Protein AF-A0A9D3YSE5-F1 (afdb_monomer)

Solvent-accessible surface area (backbone atoms only — not comparable to full-atom values): 7821 Å² total; per-residue (Å²): 121,48,80,44,73,35,81,93,44,40,25,31,36,40,38,38,54,66,71,59,33,55,53,54,50,50,54,53,51,53,57,54,65,42,65,66,59,25,62,76,66,32,34,44,60,44,81,44,77,52,66,46,98,86,71,47,76,34,74,38,28,40,34,35,23,49,35,46,100,85,67,47,67,48,94,61,60,58,34,34,40,34,33,30,71,97,68,27,29,37,41,32,41,28,88,40,31,54,52,39,57,74,53,41,48,55,47,50,52,49,51,74,76,38,87,90,70,98,62,62,59,63,54,48,46,45,55,46,50,52,50,39,53,53,52,59,55,62,66,68,77,113

Organism: Dreissena polymorpha (NCBI:txid45954)

Foldseek 3Di:
DDWDADPVNQKIKDADDLVVLVLLVVVVVVVQPDPVLCVVLQKHWDKDFDADPVRHTAPIKIFIFGADPVSHTDPHGQKIWGHHSVRSMIMIGHPQSVLCVPQQVVVSVVCSVDPDDDDRNSVSVSVSVVVSVVSVVVVVVD

Mean predicted aligned error: 8.16 Å

Radius of gyration: 14.56 Å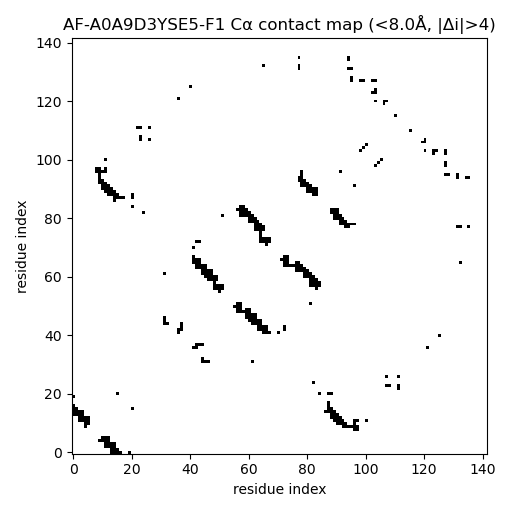; Cα contacts (8 Å, |Δi|>4): 221; chains: 1; bounding box: 30×45×36 Å

Secondary structure (DSSP, 8-state):
-EEEEEGGGTEEEEE--HHHHHHHHHHHHHHHH-HHHHHHTTEEEEEE----TTS---SEEEEEEEBPTTSPBPSS-SEEEEEEGGGTEEEEEETTHHHIIIIIHHHHHHHHHS---TTHHHHHHHHHHHHHHHHHHHTT--

Nearest PDB structures (foldseek):
  8ow1-assembly1_N  TM=3.513E-01  e=8.550E-02  Saccharomyces cerevisiae
  7xho-assembly1_N  TM=4.793E-01  e=5.851E-01  Homo sapiens
  7xhn-assembly1_N  TM=4.433E-01  e=6.214E-01  Homo sapiens
  2ky6-assembly1_A  TM=2.559E-01  e=3.771E+00  Homo sapiens
  2p9p-assembly1_D  TM=1.727E-01  e=6.099E+00  Bos taurus

Sequence (142 aa):
MNIIPKDGGRQLKIKCSAGCFELLKSELEKLALDQELSKTFRIAYIVEKSVDVAGNLPQITIKVHSLRKNGTRTARPKFTINIYNTQCSLLINGACTQDFQDEILPEIIKNMEQNPNFSSLDRTYAAVIDRCLEKSITEQVV

Structure (mmCIF, N/CA/C/O backbone):
data_AF-A0A9D3YSE5-F1
#
_entry.id   AF-A0A9D3YSE5-F1
#
loop_
_atom_site.group_PDB
_atom_site.id
_atom_site.type_symbol
_atom_site.label_atom_id
_atom_site.label_alt_id
_atom_site.label_comp_id
_atom_site.label_asym_id
_atom_site.label_entity_id
_atom_site.label_seq_id
_atom_site.pdbx_PDB_ins_code
_atom_site.Cartn_x
_atom_site.Cartn_y
_atom_site.Cartn_z
_atom_site.occupancy
_atom_site.B_iso_or_equiv
_atom_site.auth_seq_id
_atom_site.auth_comp_id
_atom_site.auth_asym_id
_atom_site.auth_atom_id
_atom_site.pdbx_PDB_model_num
ATOM 1 N N . MET A 1 1 ? 0.891 10.269 -13.567 1.00 80.75 1 MET A N 1
ATOM 2 C CA . MET A 1 1 ? 1.095 8.982 -12.862 1.00 80.75 1 MET A CA 1
ATOM 3 C C . MET A 1 1 ? 0.801 7.854 -13.841 1.00 80.75 1 MET A C 1
ATOM 5 O O . MET A 1 1 ? -0.054 8.051 -14.690 1.00 80.75 1 MET A O 1
ATOM 9 N N . ASN A 1 2 ? 1.512 6.729 -13.780 1.00 84.88 2 ASN A N 1
ATOM 10 C CA . ASN A 1 2 ? 1.263 5.554 -14.617 1.00 84.88 2 ASN A CA 1
ATOM 11 C C . ASN A 1 2 ? 1.042 4.327 -13.723 1.00 84.88 2 ASN A C 1
ATOM 13 O O . ASN A 1 2 ? 1.885 4.032 -12.871 1.00 84.88 2 ASN A O 1
ATOM 17 N N . ILE A 1 3 ? -0.080 3.640 -13.914 1.00 84.06 3 ILE A N 1
ATOM 18 C CA . ILE A 1 3 ? -0.508 2.488 -13.121 1.00 84.06 3 ILE A CA 1
ATOM 19 C C . ILE A 1 3 ? -0.392 1.249 -14.006 1.00 84.06 3 ILE A C 1
ATOM 21 O O . ILE A 1 3 ? -0.991 1.178 -15.074 1.00 84.06 3 ILE A O 1
ATOM 25 N N . ILE A 1 4 ? 0.414 0.286 -13.572 1.00 84.62 4 ILE A N 1
ATOM 26 C CA . ILE A 1 4 ? 0.759 -0.909 -14.338 1.00 84.62 4 ILE A CA 1
ATOM 27 C C . ILE A 1 4 ? 0.325 -2.130 -13.517 1.00 84.62 4 ILE A C 1
ATOM 29 O O . ILE A 1 4 ? 1.051 -2.517 -12.591 1.00 84.62 4 ILE A O 1
ATOM 33 N N . PRO A 1 5 ? -0.834 -2.739 -13.814 1.00 82.69 5 PRO A N 1
ATOM 34 C CA . PRO A 1 5 ? -1.212 -4.007 -13.207 1.00 82.69 5 PRO A CA 1
ATOM 35 C C . PRO A 1 5 ? -0.270 -5.125 -13.677 1.00 82.69 5 PRO A C 1
ATOM 37 O O . PRO A 1 5 ? 0.209 -5.137 -14.813 1.00 82.69 5 PRO A O 1
ATOM 40 N N . LYS A 1 6 ? 0.020 -6.064 -12.780 1.00 78.50 6 LYS A N 1
ATOM 41 C CA . LYS A 1 6 ? 0.878 -7.236 -12.988 1.00 78.50 6 LYS A CA 1
ATOM 42 C C . LYS A 1 6 ? 0.254 -8.465 -12.332 1.00 78.50 6 LYS A C 1
ATOM 44 O O . LYS A 1 6 ? -0.674 -8.342 -11.533 1.00 78.50 6 LYS A O 1
ATOM 49 N N . ASP A 1 7 ? 0.749 -9.647 -12.691 1.00 77.75 7 ASP A N 1
ATOM 50 C CA . ASP A 1 7 ? 0.340 -10.933 -12.106 1.00 77.75 7 ASP A CA 1
ATOM 51 C C . ASP A 1 7 ? -1.187 -11.138 -12.095 1.00 77.75 7 ASP A C 1
ATOM 53 O O . ASP A 1 7 ? -1.780 -11.518 -11.086 1.00 77.75 7 ASP A O 1
ATOM 57 N N . GLY A 1 8 ? -1.847 -10.812 -13.214 1.00 68.56 8 GLY A N 1
ATOM 58 C CA . GLY A 1 8 ? -3.304 -10.936 -13.351 1.00 68.56 8 GLY A CA 1
ATOM 59 C C . GLY A 1 8 ? -4.103 -9.989 -12.449 1.00 68.56 8 GLY A C 1
ATOM 60 O O . GLY A 1 8 ? -5.227 -10.309 -12.082 1.00 68.56 8 GLY A O 1
ATOM 61 N N . GLY A 1 9 ? -3.516 -8.854 -12.055 1.00 69.19 9 GLY A N 1
ATOM 62 C CA . GLY A 1 9 ? -4.150 -7.860 -11.188 1.00 69.19 9 GLY A CA 1
ATOM 63 C C . GLY A 1 9 ? -3.854 -8.047 -9.702 1.00 69.19 9 GLY A C 1
ATOM 64 O O . GLY A 1 9 ? -4.344 -7.253 -8.912 1.00 69.19 9 GLY A O 1
ATOM 65 N N . ARG A 1 10 ? -3.034 -9.039 -9.313 1.00 74.81 10 ARG A N 1
ATOM 66 C CA . ARG A 1 10 ? -2.596 -9.302 -7.919 1.00 74.81 10 ARG A CA 1
ATOM 67 C C . ARG A 1 10 ? -1.413 -8.448 -7.462 1.00 74.81 10 ARG A C 1
ATOM 69 O O . ARG A 1 10 ? -1.049 -8.439 -6.283 1.00 74.81 10 ARG A O 1
ATOM 76 N N . GLN A 1 11 ? -0.795 -7.756 -8.411 1.00 84.12 11 GLN A N 1
ATOM 77 C CA . GLN A 1 11 ? 0.276 -6.809 -8.175 1.00 84.12 11 GLN A CA 1
ATOM 78 C C . GLN A 1 11 ? -0.032 -5.512 -8.918 1.00 84.12 11 GLN A C 1
ATOM 80 O O . GLN A 1 11 ? -0.449 -5.525 -10.075 1.00 84.12 11 GLN A O 1
ATOM 85 N N . LEU A 1 12 ? 0.225 -4.385 -8.263 1.00 86.25 12 LEU A N 1
ATOM 86 C CA . LEU A 1 12 ? 0.088 -3.061 -8.851 1.00 86.25 12 LEU A CA 1
ATOM 87 C C . LEU A 1 12 ? 1.423 -2.331 -8.781 1.00 86.25 12 LEU A C 1
ATOM 89 O O . LEU A 1 12 ? 1.962 -2.130 -7.693 1.00 86.25 12 LEU A O 1
ATOM 93 N N . LYS A 1 13 ? 1.961 -1.908 -9.927 1.00 87.50 13 LYS A N 1
ATOM 94 C CA . LYS A 1 13 ? 3.117 -1.008 -9.968 1.00 87.50 13 LYS A CA 1
ATOM 95 C C . LYS A 1 13 ? 2.663 0.400 -10.326 1.00 87.50 13 LYS A C 1
ATOM 97 O O . LYS A 1 13 ? 2.178 0.634 -11.426 1.00 87.50 13 LYS A O 1
ATOM 102 N N . ILE A 1 14 ? 2.895 1.348 -9.429 1.00 86.56 14 ILE A N 1
ATOM 103 C CA . ILE A 1 14 ? 2.638 2.769 -9.662 1.00 86.56 14 ILE A CA 1
ATOM 104 C C . ILE A 1 14 ? 3.977 3.439 -9.952 1.00 86.56 14 ILE A C 1
ATOM 106 O O . ILE A 1 14 ? 4.905 3.345 -9.153 1.00 86.56 14 ILE A O 1
ATOM 110 N N . LYS A 1 15 ? 4.099 4.110 -11.098 1.00 87.94 15 LYS A N 1
ATOM 111 C CA . LYS A 1 15 ? 5.230 4.988 -11.428 1.00 87.94 15 LYS A CA 1
ATOM 112 C C . LYS A 1 15 ? 4.751 6.429 -11.492 1.00 87.94 15 LYS A C 1
ATOM 114 O O . LYS A 1 15 ? 3.732 6.727 -12.116 1.00 87.94 15 LYS A O 1
ATOM 119 N N . CYS A 1 16 ? 5.491 7.345 -10.891 1.00 82.25 16 CYS A N 1
ATOM 120 C CA . CYS A 1 16 ? 5.131 8.758 -10.903 1.00 82.25 16 CYS A CA 1
ATOM 121 C C . CYS A 1 16 ? 6.368 9.659 -10.973 1.00 82.25 16 CYS A C 1
ATOM 123 O O . CYS A 1 16 ? 7.498 9.177 -10.929 1.00 82.25 16 CYS A O 1
ATOM 125 N N . SER A 1 17 ? 6.152 10.961 -11.177 1.00 86.00 17 SER A N 1
ATOM 126 C CA . SER A 1 17 ? 7.227 11.955 -11.106 1.00 86.00 17 SER A CA 1
ATOM 127 C C . SER A 1 17 ? 7.745 12.075 -9.670 1.00 86.00 17 SER A C 1
ATOM 129 O O . SER A 1 17 ? 7.013 11.769 -8.732 1.00 86.00 17 SER A O 1
ATOM 131 N N . ALA A 1 18 ? 8.972 12.566 -9.482 1.00 82.25 18 ALA A N 1
ATOM 132 C CA . ALA A 1 18 ? 9.588 12.686 -8.155 1.00 82.25 18 ALA A CA 1
ATOM 133 C C . ALA A 1 18 ? 8.729 13.486 -7.152 1.00 82.25 18 ALA A C 1
ATOM 135 O O . ALA A 1 18 ? 8.542 13.053 -6.020 1.00 82.25 18 ALA A O 1
ATOM 136 N N . GLY A 1 19 ? 8.133 14.607 -7.579 1.00 77.94 19 GLY A N 1
ATOM 137 C CA . GLY A 1 19 ? 7.243 15.396 -6.715 1.00 77.94 19 GLY A CA 1
ATOM 138 C C . GLY A 1 19 ? 5.965 14.645 -6.323 1.00 77.94 19 GLY A C 1
ATOM 139 O O . GLY A 1 19 ? 5.575 14.639 -5.160 1.00 77.94 19 GLY A O 1
ATOM 140 N N . CYS A 1 20 ? 5.350 13.939 -7.276 1.00 80.12 20 CYS A N 1
ATOM 141 C CA . CYS A 1 20 ? 4.188 13.089 -7.013 1.00 80.12 20 CYS A CA 1
ATOM 142 C C . CYS A 1 20 ? 4.544 11.904 -6.098 1.00 80.12 20 CYS A C 1
ATOM 144 O O . CYS A 1 20 ? 3.722 11.490 -5.286 1.00 80.12 20 CYS A O 1
ATOM 146 N N . PHE A 1 21 ? 5.758 11.365 -6.225 1.00 83.88 21 PHE A N 1
ATOM 147 C CA . PHE A 1 21 ? 6.250 10.255 -5.419 1.00 83.88 21 PHE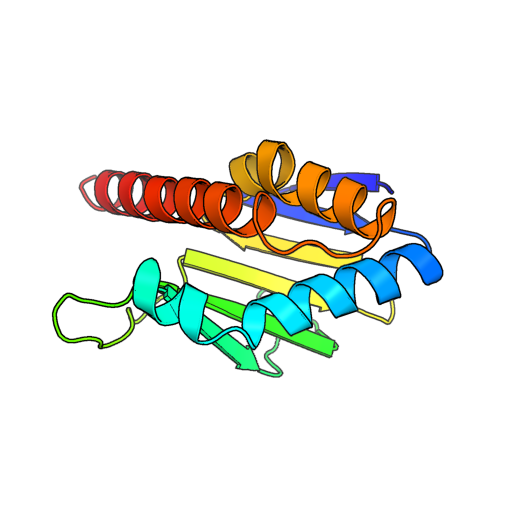 A CA 1
ATOM 148 C C . PHE A 1 21 ? 6.426 10.646 -3.952 1.00 83.88 21 PHE A C 1
ATOM 150 O O . PHE A 1 21 ? 5.934 9.931 -3.085 1.00 83.88 21 PHE A O 1
ATOM 157 N N . GLU A 1 22 ? 7.078 11.776 -3.665 1.00 81.38 22 GLU A N 1
ATOM 158 C CA . GLU A 1 22 ? 7.282 12.220 -2.279 1.00 81.38 22 GLU A CA 1
ATOM 159 C C . GLU A 1 22 ? 5.961 12.561 -1.579 1.00 81.38 22 GLU A C 1
ATOM 161 O O . GLU A 1 22 ? 5.785 12.220 -0.411 1.00 81.38 22 GLU A O 1
ATOM 166 N N . LEU A 1 23 ? 5.001 13.154 -2.296 1.00 78.94 23 LEU A N 1
ATOM 167 C CA . LEU A 1 23 ? 3.655 13.393 -1.767 1.00 78.94 23 LEU A CA 1
ATOM 168 C C . LEU A 1 23 ? 2.927 12.076 -1.451 1.00 78.94 23 LEU A C 1
ATOM 170 O O . LEU A 1 23 ? 2.445 11.892 -0.337 1.00 78.94 23 LEU A O 1
ATOM 174 N N . LEU A 1 24 ? 2.911 11.128 -2.395 1.00 79.19 24 LEU A N 1
ATOM 175 C CA . LEU A 1 24 ? 2.272 9.821 -2.213 1.00 79.19 24 LEU A CA 1
ATOM 176 C C . LEU A 1 24 ? 2.912 9.026 -1.066 1.00 79.19 24 LEU A C 1
ATOM 178 O O . LEU A 1 24 ? 2.219 8.403 -0.267 1.00 79.19 24 LEU A O 1
ATOM 182 N N . LYS A 1 25 ? 4.241 9.067 -0.963 1.00 80.38 25 LYS A N 1
ATOM 183 C CA . LYS A 1 25 ? 4.996 8.458 0.133 1.00 80.38 25 LYS A CA 1
ATOM 184 C C . LYS A 1 25 ? 4.627 9.078 1.482 1.00 80.38 25 LYS A C 1
ATOM 186 O O . LYS A 1 25 ? 4.341 8.331 2.410 1.00 80.38 25 LYS A O 1
ATOM 191 N N . SER A 1 26 ? 4.597 10.408 1.578 1.00 80.56 26 SER A N 1
ATOM 192 C CA . SER A 1 26 ? 4.243 11.126 2.810 1.00 80.56 26 SER A CA 1
ATOM 193 C C . SER A 1 26 ? 2.843 10.754 3.308 1.00 80.56 26 SER A C 1
ATOM 195 O O . SER A 1 26 ? 2.669 10.447 4.485 1.00 80.56 26 SER A O 1
ATOM 197 N N . GLU A 1 27 ? 1.853 10.692 2.414 1.00 77.94 27 GLU A N 1
ATOM 198 C CA . GLU A 1 27 ? 0.485 10.299 2.781 1.00 77.94 27 GLU A CA 1
ATOM 199 C C . GLU A 1 27 ? 0.396 8.836 3.246 1.00 77.94 27 GLU A C 1
ATOM 201 O O . GLU A 1 27 ? -0.250 8.539 4.251 1.00 77.94 27 GLU A O 1
ATOM 206 N N . LEU A 1 28 ? 1.105 7.919 2.581 1.00 78.56 28 LEU A N 1
ATOM 207 C CA . LEU A 1 28 ? 1.153 6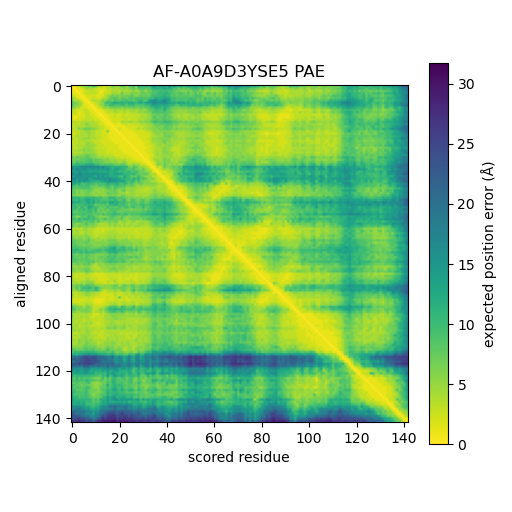.511 2.991 1.00 78.56 28 LEU A CA 1
ATOM 208 C C . LEU A 1 28 ? 1.870 6.308 4.336 1.00 78.56 28 LEU A C 1
ATOM 210 O O . LEU A 1 28 ? 1.456 5.463 5.130 1.00 78.56 28 LEU A O 1
ATOM 214 N N . GLU A 1 29 ? 2.932 7.071 4.606 1.00 76.94 29 GLU A N 1
ATOM 215 C CA . GLU A 1 29 ? 3.640 7.052 5.891 1.00 76.94 29 GLU A CA 1
ATOM 216 C C . GLU A 1 29 ? 2.765 7.591 7.027 1.00 76.94 29 GLU A C 1
ATOM 218 O O . GLU A 1 29 ? 2.680 6.951 8.076 1.00 76.94 29 GLU A O 1
ATOM 223 N N . LYS A 1 30 ? 2.077 8.724 6.822 1.00 75.25 30 LYS A N 1
ATOM 224 C CA . LYS A 1 30 ? 1.132 9.281 7.807 1.00 75.25 30 LYS A CA 1
ATOM 225 C C . LYS A 1 30 ? 0.045 8.274 8.160 1.00 75.25 30 LYS A C 1
ATOM 227 O O . LYS A 1 30 ? -0.210 8.042 9.337 1.00 75.25 30 LYS A O 1
ATOM 232 N N . LEU A 1 31 ? -0.531 7.631 7.146 1.00 70.06 31 LEU A N 1
ATOM 233 C CA . LEU A 1 31 ? -1.556 6.609 7.327 1.00 70.06 31 LEU A CA 1
ATOM 234 C C . LEU A 1 31 ? -1.037 5.408 8.129 1.00 70.06 31 LEU A C 1
ATOM 236 O O . LEU A 1 31 ? -1.719 4.914 9.023 1.00 70.06 31 LEU A O 1
ATOM 240 N N . ALA A 1 32 ? 0.192 4.959 7.864 1.00 70.19 32 ALA A N 1
ATOM 241 C CA . ALA A 1 32 ? 0.799 3.860 8.611 1.00 70.19 32 ALA A CA 1
ATOM 242 C C . ALA A 1 32 ? 1.107 4.206 10.082 1.00 70.19 32 ALA A C 1
ATOM 244 O O . ALA A 1 32 ? 1.267 3.300 10.902 1.00 70.19 32 ALA A O 1
ATOM 245 N N . LEU A 1 33 ? 1.205 5.494 10.419 1.00 70.69 33 LEU A N 1
ATOM 246 C CA . LEU A 1 33 ? 1.454 5.986 11.776 1.00 70.69 33 LEU A CA 1
ATOM 247 C C . LEU A 1 33 ? 0.165 6.292 12.556 1.00 70.69 33 LEU A C 1
ATOM 249 O O . LEU A 1 33 ? 0.235 6.524 13.765 1.00 70.69 33 LEU A O 1
ATOM 253 N N . ASP A 1 34 ? -1.001 6.252 11.907 1.00 68.38 34 ASP A N 1
ATOM 254 C CA . ASP A 1 34 ? -2.282 6.540 12.544 1.00 68.38 34 ASP A CA 1
ATOM 255 C C . ASP A 1 34 ? -2.777 5.366 13.413 1.00 68.38 34 ASP A C 1
ATOM 257 O O . ASP A 1 34 ? -3.206 4.294 12.955 1.00 68.38 34 ASP A O 1
ATOM 261 N N . GLN A 1 35 ? -2.717 5.579 14.727 1.00 62.59 35 GLN A N 1
ATOM 262 C CA . GLN A 1 35 ? -3.108 4.588 15.725 1.00 62.59 35 GLN A CA 1
ATOM 263 C C . GLN A 1 35 ? -4.621 4.533 15.986 1.00 62.59 35 GLN A C 1
ATOM 265 O O . GLN A 1 35 ? -5.097 3.513 16.498 1.00 62.59 35 GLN A O 1
ATOM 270 N N . GLU A 1 36 ? -5.385 5.580 15.662 1.00 58.59 36 GLU A N 1
ATOM 271 C CA . GLU A 1 36 ? -6.842 5.592 15.860 1.00 58.59 36 GLU A CA 1
ATOM 272 C C . GLU A 1 36 ? -7.547 4.751 14.794 1.00 58.59 36 GLU A C 1
ATOM 274 O O . GLU A 1 36 ? -8.435 3.950 15.118 1.00 58.59 36 GLU A O 1
ATOM 279 N N . LEU A 1 37 ? -7.070 4.816 13.548 1.00 59.25 37 LEU A N 1
ATOM 280 C CA . LEU A 1 37 ? -7.531 3.953 12.455 1.00 59.25 37 LEU A CA 1
ATOM 281 C C . LEU A 1 37 ? -7.249 2.478 12.730 1.00 59.25 37 LEU A C 1
ATOM 283 O O . LEU A 1 37 ? -8.113 1.615 12.552 1.00 59.25 37 LEU A O 1
ATOM 287 N N . SER A 1 38 ? -6.054 2.197 13.245 1.00 60.41 38 SER A N 1
ATOM 288 C CA . SER A 1 38 ? -5.622 0.846 13.602 1.00 60.41 38 SER A CA 1
ATOM 289 C C . SER A 1 38 ? -6.565 0.183 14.625 1.00 60.41 38 SER A C 1
ATOM 291 O O . SER A 1 38 ? -6.896 -1.002 14.515 1.00 60.41 38 SER A O 1
ATOM 293 N N . LYS A 1 39 ? -7.066 0.947 15.606 1.00 62.03 39 LYS A N 1
ATOM 294 C CA . LYS A 1 39 ? -7.999 0.444 16.631 1.00 62.03 39 LYS A CA 1
ATOM 295 C C . LYS A 1 39 ? -9.427 0.306 16.114 1.00 62.03 39 LYS A C 1
ATOM 297 O O . LYS A 1 39 ? -10.046 -0.732 16.345 1.00 62.03 39 LYS A O 1
ATOM 302 N N . THR A 1 40 ? -9.925 1.323 15.415 1.00 58.94 40 THR A N 1
ATOM 303 C CA . THR A 1 40 ? -11.316 1.385 14.937 1.00 58.94 40 THR A CA 1
ATOM 304 C C . THR A 1 40 ? -11.619 0.266 13.947 1.00 58.94 40 THR A C 1
ATOM 306 O O . THR A 1 40 ? -12.643 -0.405 14.055 1.00 58.94 40 THR A O 1
ATOM 309 N N . PHE A 1 41 ? -10.679 -0.002 13.044 1.00 62.41 41 PHE A N 1
ATOM 310 C CA . PHE A 1 41 ? -10.854 -0.972 11.965 1.00 62.41 41 PHE A CA 1
ATOM 311 C C . PHE A 1 41 ? -10.132 -2.295 12.216 1.00 62.41 41 PHE A C 1
ATOM 313 O O . PHE A 1 41 ? -10.139 -3.184 11.374 1.00 62.41 41 PHE A O 1
ATOM 320 N N . ARG A 1 42 ? -9.531 -2.462 13.404 1.00 68.62 42 ARG A N 1
ATOM 321 C CA . ARG A 1 42 ? -8.804 -3.677 13.798 1.00 68.62 42 ARG A CA 1
ATOM 322 C C . ARG A 1 42 ? -7.729 -4.030 12.773 1.00 68.62 42 ARG A C 1
ATOM 324 O O . ARG A 1 42 ? -7.640 -5.162 12.301 1.00 68.62 42 ARG A O 1
ATOM 331 N N . ILE A 1 43 ? -6.894 -3.052 12.460 1.00 71.75 43 ILE A N 1
ATOM 332 C CA . ILE A 1 43 ? -5.806 -3.143 11.490 1.00 71.75 43 ILE A CA 1
ATOM 333 C C . ILE A 1 43 ? -4.502 -2.792 12.197 1.00 71.75 43 ILE A C 1
ATOM 335 O O . ILE A 1 43 ? -4.481 -2.023 13.150 1.00 71.75 43 ILE A O 1
ATOM 339 N N . ALA A 1 44 ? -3.402 -3.388 11.762 1.00 74.06 44 ALA A N 1
ATOM 340 C CA . ALA A 1 44 ? -2.071 -2.991 12.185 1.00 74.06 44 ALA A CA 1
ATOM 341 C C . ALA A 1 44 ? -1.191 -2.754 10.965 1.00 74.06 44 ALA A C 1
ATOM 343 O O . ALA A 1 44 ? -1.047 -3.634 10.112 1.00 74.06 44 ALA A O 1
ATOM 344 N N . TYR A 1 45 ? -0.567 -1.585 10.936 1.00 79.19 45 TYR A N 1
ATOM 345 C CA . TYR A 1 45 ? 0.485 -1.249 9.994 1.00 79.19 45 TYR A CA 1
ATOM 346 C C . TYR A 1 45 ? 1.837 -1.613 10.608 1.00 79.19 45 TYR A C 1
ATOM 348 O O . TYR A 1 45 ? 2.123 -1.297 11.763 1.00 79.19 45 TYR A O 1
ATOM 356 N N . ILE A 1 46 ? 2.671 -2.308 9.843 1.00 81.38 46 ILE A N 1
ATOM 357 C CA . ILE A 1 46 ? 4.066 -2.559 10.192 1.00 81.38 46 ILE A CA 1
ATOM 358 C C . ILE A 1 46 ? 4.913 -1.893 9.124 1.00 81.38 46 ILE A C 1
ATOM 360 O O . ILE A 1 46 ? 4.863 -2.282 7.957 1.00 81.38 46 ILE A O 1
ATOM 364 N N . VAL A 1 47 ? 5.685 -0.897 9.541 1.00 82.00 47 VAL A N 1
ATOM 365 C CA . VAL A 1 47 ? 6.669 -0.234 8.692 1.00 82.00 47 VAL A CA 1
ATOM 366 C C . VAL A 1 47 ? 8.024 -0.873 8.960 1.00 82.00 47 VAL A C 1
ATOM 368 O O . VAL A 1 47 ? 8.526 -0.833 10.081 1.00 82.00 47 VAL A O 1
ATOM 371 N N . GLU A 1 48 ? 8.619 -1.481 7.941 1.00 82.31 48 GLU A N 1
ATOM 372 C CA . GLU A 1 48 ? 9.935 -2.107 8.043 1.00 82.31 48 GLU A CA 1
ATOM 373 C C . GLU A 1 48 ? 10.744 -1.935 6.757 1.00 82.31 48 GLU A C 1
ATOM 375 O O . GLU A 1 48 ? 10.215 -1.614 5.694 1.00 82.31 48 GLU A O 1
ATOM 380 N N . LYS A 1 49 ? 12.055 -2.162 6.846 1.00 75.94 49 LYS A N 1
A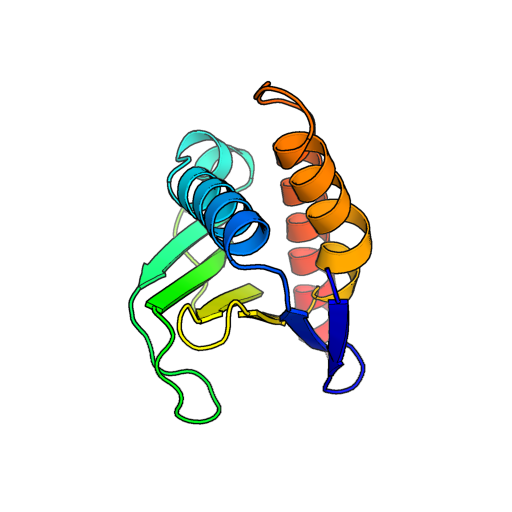TOM 381 C CA . LYS A 1 49 ? 12.910 -2.323 5.669 1.00 75.94 49 LYS A CA 1
ATOM 382 C C . LYS A 1 49 ? 13.063 -3.814 5.413 1.00 75.94 49 LYS A C 1
ATOM 384 O O . LYS A 1 49 ? 13.787 -4.488 6.139 1.00 75.94 49 LYS A O 1
ATOM 389 N N . SER A 1 50 ? 12.358 -4.324 4.410 1.00 72.31 50 SER A N 1
ATOM 390 C CA . SER A 1 50 ? 12.390 -5.740 4.037 1.00 72.31 50 SER A CA 1
ATOM 391 C C . SER A 1 50 ? 12.617 -5.888 2.542 1.00 72.31 50 SER A C 1
ATOM 393 O O . SER A 1 50 ? 12.152 -5.055 1.773 1.00 72.31 50 SER A O 1
ATOM 395 N N . VAL A 1 51 ? 13.337 -6.930 2.132 1.00 75.50 51 VAL A N 1
ATOM 396 C CA . VAL A 1 51 ? 13.541 -7.251 0.714 1.00 75.50 51 VAL A CA 1
ATOM 397 C C . VAL A 1 51 ? 12.215 -7.727 0.112 1.00 75.50 51 VAL A C 1
ATOM 399 O O . VAL A 1 51 ? 11.465 -8.458 0.762 1.00 75.50 51 VAL A O 1
ATOM 402 N N . ASP A 1 52 ? 11.906 -7.303 -1.113 1.00 72.06 52 ASP A N 1
ATOM 403 C CA . ASP A 1 52 ? 10.725 -7.783 -1.829 1.00 72.06 52 ASP A CA 1
ATOM 404 C C . ASP A 1 52 ? 10.894 -9.228 -2.339 1.00 72.06 52 ASP A C 1
ATOM 406 O O . ASP A 1 52 ? 11.963 -9.831 -2.259 1.00 72.06 52 ASP A O 1
ATOM 410 N N . VAL A 1 53 ? 9.821 -9.795 -2.897 1.00 70.19 53 VAL A N 1
ATOM 411 C CA . VAL A 1 53 ? 9.809 -11.175 -3.422 1.00 70.19 53 VAL A CA 1
ATOM 412 C C . VAL A 1 53 ? 10.815 -11.379 -4.568 1.00 70.19 53 VAL A C 1
ATOM 414 O O . VAL A 1 53 ? 11.257 -12.498 -4.805 1.00 70.19 53 VAL A O 1
ATOM 417 N N . ALA A 1 54 ? 11.198 -10.308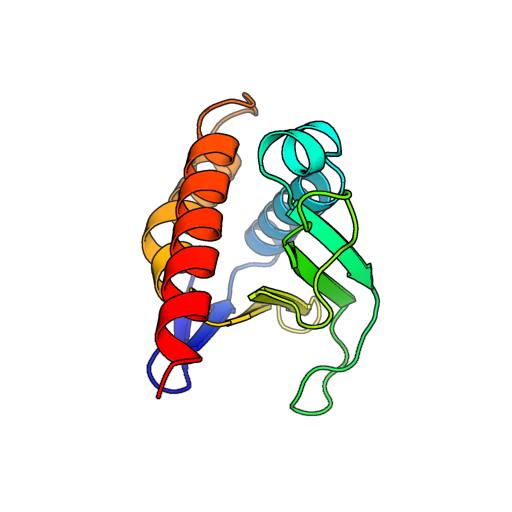 -5.265 1.00 72.88 54 ALA A N 1
ATOM 418 C CA . ALA A 1 54 ? 12.136 -10.323 -6.382 1.00 72.88 54 ALA A CA 1
ATOM 419 C C . ALA A 1 54 ? 13.585 -9.991 -5.966 1.00 72.88 54 ALA A C 1
ATOM 421 O O . ALA A 1 54 ? 14.445 -9.851 -6.834 1.00 72.88 54 ALA A O 1
ATOM 422 N N . GLY A 1 55 ? 13.875 -9.863 -4.667 1.00 76.19 55 GLY A N 1
A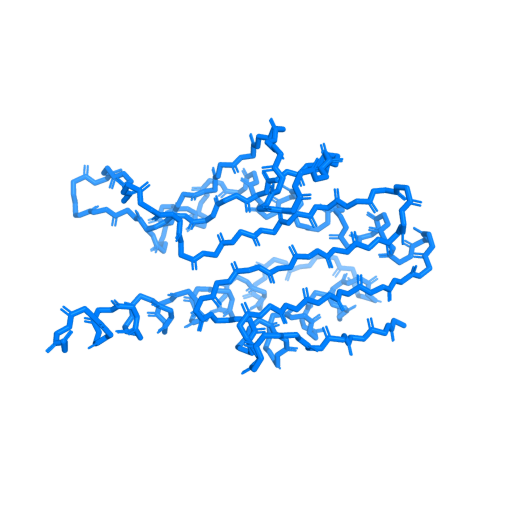TOM 423 C CA . GLY A 1 55 ? 15.218 -9.563 -4.170 1.00 76.19 55 GLY A CA 1
ATOM 424 C C . GLY A 1 55 ? 15.593 -8.075 -4.171 1.00 76.19 55 GLY A C 1
ATOM 425 O O . GLY A 1 55 ? 16.734 -7.744 -3.855 1.00 76.19 55 GLY A O 1
ATOM 426 N N . ASN A 1 56 ? 14.674 -7.161 -4.500 1.00 80.69 56 ASN A N 1
ATOM 427 C CA . ASN A 1 56 ? 14.953 -5.724 -4.463 1.00 80.69 56 ASN A CA 1
ATOM 428 C C . ASN A 1 56 ? 14.755 -5.165 -3.053 1.00 80.69 56 ASN A C 1
ATOM 430 O O . ASN A 1 56 ? 13.844 -5.572 -2.332 1.00 80.69 56 ASN A O 1
ATOM 434 N N . LEU A 1 57 ? 15.566 -4.169 -2.686 1.00 80.00 57 LEU A N 1
ATOM 435 C CA . LEU A 1 57 ? 15.461 -3.479 -1.403 1.00 80.00 57 LEU A CA 1
ATOM 436 C C . LEU A 1 57 ? 14.620 -2.193 -1.550 1.00 80.00 57 LEU A C 1
ATOM 438 O O 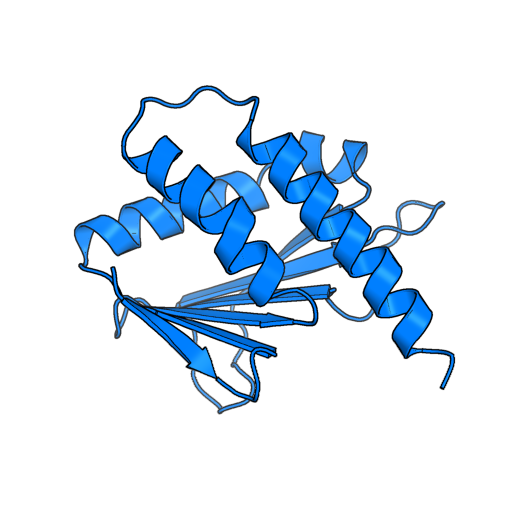. LEU A 1 57 ? 15.137 -1.183 -2.039 1.00 80.00 57 LEU A O 1
ATOM 442 N N . PRO A 1 58 ? 13.331 -2.192 -1.165 1.00 82.06 58 PRO A N 1
ATOM 443 C CA . PRO A 1 58 ? 12.559 -0.964 -1.051 1.00 82.06 58 PRO A CA 1
ATOM 444 C C . PRO A 1 58 ? 13.135 -0.046 0.032 1.00 82.06 58 PRO A C 1
ATOM 446 O O . PRO A 1 58 ? 13.758 -0.482 1.001 1.00 82.06 58 PRO A O 1
ATOM 449 N N . GLN A 1 59 ? 12.888 1.254 -0.120 1.00 80.81 59 GLN A N 1
ATOM 450 C CA . GLN A 1 59 ? 13.196 2.246 0.906 1.00 80.81 59 GLN A CA 1
ATOM 451 C C . GLN A 1 59 ? 12.353 1.996 2.161 1.00 80.81 59 GLN A C 1
ATOM 453 O O . GLN A 1 59 ? 12.863 2.119 3.277 1.00 80.81 59 GLN A O 1
ATOM 458 N N . ILE A 1 60 ? 11.074 1.661 1.953 1.00 83.50 60 ILE A N 1
ATOM 459 C CA . ILE A 1 60 ? 10.074 1.399 2.987 1.00 83.50 60 ILE A CA 1
ATOM 460 C C . ILE A 1 60 ? 9.150 0.282 2.507 1.00 83.50 60 ILE A C 1
ATOM 462 O O . ILE A 1 60 ? 8.670 0.307 1.372 1.00 83.50 60 ILE A O 1
ATOM 466 N N . THR A 1 61 ? 8.874 -0.669 3.391 1.00 86.38 61 THR A N 1
ATOM 467 C CA . THR A 1 61 ? 7.801 -1.644 3.242 1.00 86.38 61 THR A CA 1
ATOM 468 C C . THR A 1 61 ? 6.739 -1.375 4.301 1.00 86.38 61 THR A C 1
ATOM 470 O O . THR A 1 61 ? 7.030 -1.400 5.494 1.00 86.38 61 THR A O 1
ATOM 473 N N . ILE A 1 62 ? 5.498 -1.163 3.868 1.00 84.44 62 ILE A N 1
ATOM 474 C CA . ILE A 1 62 ? 4.322 -1.075 4.736 1.00 84.44 62 ILE A CA 1
ATOM 475 C C . ILE A 1 62 ? 3.545 -2.380 4.590 1.00 84.44 62 ILE A C 1
ATOM 477 O O . ILE A 1 62 ? 3.004 -2.677 3.525 1.00 84.44 62 ILE A O 1
ATOM 481 N N . LYS A 1 63 ? 3.494 -3.176 5.655 1.00 84.50 63 LYS A N 1
ATOM 482 C CA . LYS A 1 63 ? 2.690 -4.400 5.737 1.00 84.50 63 LYS A CA 1
ATOM 483 C C . LYS A 1 63 ? 1.423 -4.119 6.515 1.00 84.50 63 LYS A C 1
ATOM 485 O O . LYS A 1 63 ? 1.487 -3.617 7.634 1.00 84.50 63 LYS A O 1
ATOM 490 N N . VAL A 1 64 ? 0.283 -4.496 5.954 1.00 79.56 64 VAL A N 1
ATOM 491 C CA . VAL A 1 64 ? -1.012 -4.261 6.592 1.00 79.56 64 VAL A CA 1
ATOM 492 C C . VAL A 1 64 ? -1.608 -5.580 7.041 1.00 79.56 64 VAL A C 1
ATOM 494 O O . VAL A 1 64 ? -1.812 -6.498 6.247 1.00 79.56 64 VAL A O 1
ATOM 497 N N . HIS A 1 65 ? -1.850 -5.694 8.340 1.00 80.69 65 HIS A N 1
ATOM 498 C CA . HIS A 1 65 ? -2.361 -6.887 9.002 1.00 80.69 65 HIS A CA 1
ATOM 499 C C . HIS A 1 65 ? -3.752 -6.623 9.567 1.00 80.69 65 HIS A C 1
ATOM 501 O O . HIS A 1 65 ? -4.032 -5.534 10.051 1.00 80.69 65 HIS A O 1
ATOM 507 N N . SER A 1 66 ? -4.593 -7.651 9.613 1.00 75.69 66 SER A N 1
ATOM 508 C CA . SER A 1 66 ? -5.789 -7.634 10.463 1.00 75.69 66 SER A CA 1
ATOM 509 C C . SER A 1 66 ? -5.455 -7.952 11.916 1.00 75.69 66 SER A C 1
ATOM 511 O O . SER A 1 66 ? -4.556 -8.749 12.194 1.00 75.69 66 SER A O 1
ATOM 513 N N . LEU A 1 67 ? -6.245 -7.416 12.840 1.00 76.94 67 LEU A N 1
ATOM 514 C CA . LEU A 1 67 ? -6.227 -7.723 14.264 1.00 76.94 67 LEU A CA 1
ATOM 515 C C . LEU A 1 67 ? -7.370 -8.685 14.623 1.00 76.94 67 LEU A C 1
ATOM 517 O O . LEU A 1 67 ? -8.544 -8.491 14.295 1.00 76.94 67 LEU A O 1
ATOM 521 N N . ARG A 1 68 ? -7.034 -9.741 15.360 1.00 76.62 68 ARG A N 1
ATOM 522 C CA . ARG A 1 68 ? -7.970 -10.705 15.954 1.00 76.62 68 ARG A CA 1
ATOM 523 C C . ARG A 1 68 ? -8.793 -10.055 17.073 1.00 76.62 68 ARG A C 1
ATOM 525 O O . ARG A 1 68 ? -8.507 -8.938 17.494 1.00 76.62 68 ARG A O 1
ATOM 532 N N . LYS A 1 69 ? -9.840 -10.748 17.556 1.00 75.44 69 LYS A N 1
ATOM 533 C CA . LYS A 1 69 ? -10.767 -10.200 18.577 1.00 75.44 69 LYS A CA 1
ATOM 534 C C . LYS A 1 69 ? -10.045 -9.824 19.875 1.00 75.44 69 LYS A C 1
ATOM 536 O O . LYS A 1 69 ? -10.473 -8.922 20.574 1.00 75.44 69 LYS A O 1
ATOM 541 N N . ASN A 1 70 ? -8.933 -10.496 20.153 1.00 79.06 70 ASN A N 1
ATOM 542 C CA . ASN A 1 70 ? -8.054 -10.250 21.292 1.00 79.06 70 ASN A CA 1
ATOM 543 C C . ASN A 1 70 ? -6.962 -9.190 21.021 1.00 79.06 70 ASN A C 1
ATOM 545 O O . ASN A 1 70 ? -6.003 -9.114 21.780 1.00 79.06 70 ASN A O 1
ATOM 549 N N . GLY A 1 71 ? -7.034 -8.442 19.914 1.00 72.69 71 GLY A N 1
ATOM 550 C CA . GLY A 1 71 ? -6.064 -7.400 19.559 1.00 72.69 71 GLY A CA 1
ATOM 551 C C . GLY A 1 71 ? -4.744 -7.900 18.960 1.00 72.69 71 GLY A C 1
ATOM 552 O O . GLY A 1 71 ? -3.900 -7.089 18.598 1.00 72.69 71 GLY A O 1
ATOM 553 N N . THR A 1 72 ? -4.541 -9.215 18.812 1.00 82.50 72 THR A N 1
ATOM 554 C CA . THR A 1 72 ? -3.307 -9.758 18.210 1.00 82.50 72 THR A CA 1
ATOM 555 C C . THR A 1 72 ? -3.354 -9.739 16.681 1.00 82.50 72 THR A C 1
ATOM 557 O O . THR A 1 72 ? -4.384 -10.044 16.081 1.00 82.50 72 THR A O 1
ATOM 560 N N . ARG A 1 73 ? -2.238 -9.410 16.023 1.00 81.75 73 ARG A N 1
ATOM 561 C CA . ARG A 1 73 ? -2.156 -9.361 14.552 1.00 81.75 73 ARG A CA 1
ATOM 562 C C . ARG A 1 73 ? -2.188 -10.745 13.898 1.00 81.75 73 ARG A C 1
ATOM 564 O O . ARG A 1 73 ? -1.710 -11.729 14.463 1.00 81.75 73 ARG A O 1
ATOM 571 N N . THR A 1 74 ? -2.695 -10.823 12.670 1.00 78.38 74 THR A N 1
ATOM 572 C CA . THR A 1 74 ? -2.573 -12.024 11.834 1.00 78.38 74 THR A CA 1
ATOM 573 C C . THR A 1 74 ? -1.132 -12.260 11.395 1.00 78.38 74 THR A C 1
ATOM 575 O O . THR A 1 74 ? -0.379 -11.316 11.177 1.00 78.38 74 THR A O 1
ATOM 578 N N . ALA A 1 75 ? -0.754 -13.530 11.223 1.00 78.38 75 ALA A N 1
ATOM 579 C CA . ALA A 1 75 ? 0.609 -13.910 10.849 1.00 78.38 75 ALA A CA 1
ATOM 580 C C . ALA A 1 75 ? 1.012 -13.408 9.451 1.00 78.38 75 ALA A C 1
ATOM 582 O O . ALA A 1 75 ? 2.146 -12.983 9.254 1.00 78.38 75 ALA A O 1
ATOM 583 N N . ARG A 1 76 ? 0.081 -13.432 8.488 1.00 75.69 76 ARG A N 1
ATOM 584 C CA . ARG A 1 76 ? 0.311 -12.943 7.124 1.00 75.69 76 ARG A CA 1
ATOM 585 C C . ARG A 1 76 ? -0.294 -11.546 6.936 1.00 75.69 76 ARG A C 1
ATOM 587 O O . ARG A 1 76 ? -1.403 -11.319 7.441 1.00 75.69 76 ARG A O 1
ATOM 594 N N . PRO A 1 77 ? 0.405 -10.637 6.231 1.00 77.25 77 PRO A N 1
ATOM 595 C CA . PRO A 1 77 ? -0.179 -9.375 5.804 1.00 77.25 77 PRO A CA 1
ATOM 596 C C . PRO A 1 77 ? -1.262 -9.629 4.751 1.00 77.25 77 PRO A C 1
ATOM 598 O O . PRO A 1 77 ? -1.200 -10.601 3.997 1.00 77.25 77 PRO A O 1
ATOM 601 N N . LYS A 1 78 ? -2.264 -8.755 4.720 1.00 76.25 78 LYS A N 1
ATOM 602 C CA . LYS A 1 78 ? -3.351 -8.755 3.734 1.00 76.25 78 LYS A CA 1
ATOM 603 C C . LYS A 1 78 ? -2.926 -8.075 2.442 1.00 76.25 78 LYS A C 1
ATOM 605 O O . LYS A 1 78 ? -3.255 -8.543 1.356 1.00 76.25 78 LYS A O 1
ATOM 610 N N . PHE A 1 79 ? -2.136 -7.019 2.576 1.00 76.94 79 PHE A N 1
ATOM 611 C CA . PHE A 1 79 ? -1.410 -6.412 1.478 1.00 76.94 79 PHE A CA 1
ATOM 612 C C . PHE A 1 79 ? -0.117 -5.783 1.992 1.00 76.94 79 PHE A C 1
ATOM 614 O O . PHE A 1 79 ? 0.043 -5.497 3.184 1.00 76.94 79 PHE A O 1
ATOM 621 N N . THR A 1 80 ? 0.808 -5.596 1.062 1.00 83.75 80 THR A N 1
ATOM 622 C CA . THR A 1 80 ? 2.119 -5.005 1.292 1.00 83.75 80 THR A CA 1
ATOM 623 C C . THR A 1 80 ? 2.346 -3.914 0.259 1.00 83.75 80 THR A C 1
ATOM 625 O O . THR A 1 80 ? 2.165 -4.153 -0.935 1.00 83.75 80 THR A O 1
ATOM 628 N N . ILE A 1 81 ? 2.783 -2.742 0.709 1.00 86.38 81 ILE A N 1
ATOM 629 C CA . ILE A 1 81 ? 3.193 -1.619 -0.133 1.00 86.38 81 ILE A CA 1
ATOM 630 C C . ILE A 1 81 ? 4.708 -1.469 -0.004 1.00 86.38 81 ILE A C 1
ATOM 632 O O . ILE A 1 81 ? 5.218 -1.146 1.065 1.00 86.38 81 ILE A O 1
ATOM 636 N N . ASN A 1 82 ? 5.433 -1.702 -1.091 1.00 86.44 82 ASN A N 1
ATOM 637 C CA . ASN A 1 82 ? 6.870 -1.480 -1.189 1.00 86.44 82 ASN A CA 1
ATOM 638 C C . ASN A 1 82 ? 7.138 -0.171 -1.937 1.00 86.44 82 ASN A C 1
ATOM 640 O O . ASN A 1 82 ? 6.678 0.012 -3.064 1.00 86.44 82 ASN A O 1
ATOM 644 N N . ILE A 1 83 ? 7.904 0.727 -1.329 1.00 84.88 83 ILE A N 1
ATOM 645 C CA . ILE A 1 83 ? 8.195 2.067 -1.847 1.00 84.88 83 ILE A CA 1
ATOM 646 C C . ILE A 1 83 ? 9.656 2.114 -2.313 1.00 84.88 83 ILE A C 1
ATOM 648 O O . ILE A 1 83 ? 10.571 1.916 -1.514 1.00 84.88 83 ILE A O 1
ATOM 652 N N . TYR A 1 84 ? 9.896 2.391 -3.599 1.00 83.50 84 TYR A N 1
ATOM 653 C CA . TYR A 1 84 ? 11.234 2.439 -4.208 1.00 83.50 84 TYR A CA 1
ATOM 654 C C . TYR A 1 84 ? 11.557 3.849 -4.697 1.00 83.50 84 TYR A C 1
ATOM 656 O O . TYR A 1 84 ? 11.116 4.265 -5.773 1.00 83.50 84 TYR A O 1
ATOM 664 N N . ASN A 1 85 ? 12.394 4.558 -3.939 1.00 76.00 85 ASN A N 1
ATOM 665 C CA . ASN A 1 85 ? 12.840 5.906 -4.297 1.00 76.00 85 ASN A CA 1
ATOM 666 C C . ASN A 1 85 ? 13.671 5.927 -5.589 1.00 76.00 85 ASN A C 1
ATOM 668 O O . ASN A 1 85 ? 13.434 6.737 -6.479 1.00 76.00 85 ASN A O 1
ATOM 672 N N . THR A 1 86 ? 14.572 4.952 -5.754 1.00 75.88 86 THR A N 1
ATOM 673 C CA . THR A 1 86 ? 15.463 4.843 -6.926 1.00 75.88 86 THR A CA 1
ATOM 674 C C . THR A 1 86 ? 14.724 4.753 -8.261 1.00 75.88 86 THR A C 1
ATOM 676 O O . THR A 1 86 ? 15.316 5.001 -9.306 1.00 75.88 86 THR A O 1
ATOM 679 N N . GLN A 1 87 ? 13.436 4.404 -8.243 1.00 74.56 87 GLN A N 1
ATOM 680 C CA . GLN A 1 87 ? 12.597 4.278 -9.433 1.00 74.56 87 GLN A CA 1
ATOM 681 C C . GLN A 1 87 ? 11.364 5.194 -9.408 1.00 74.56 87 GLN A C 1
ATOM 683 O O . GLN A 1 87 ? 10.525 5.063 -10.302 1.00 74.56 87 GLN A O 1
ATOM 688 N N . CYS A 1 88 ? 11.222 6.064 -8.394 1.00 83.38 88 CYS A N 1
ATOM 689 C CA . CYS A 1 88 ? 9.999 6.838 -8.121 1.00 83.38 88 CYS A CA 1
ATOM 690 C C . CYS A 1 88 ? 8.737 5.972 -8.289 1.00 83.38 88 CYS A C 1
ATOM 692 O O . CYS A 1 88 ? 7.788 6.316 -9.008 1.00 83.38 88 CYS A O 1
ATOM 694 N N . SER A 1 89 ? 8.779 4.771 -7.703 1.00 85.88 89 SER A N 1
ATOM 695 C CA . SER A 1 89 ? 7.761 3.754 -7.935 1.00 85.88 89 SER A CA 1
ATOM 696 C C . SER A 1 89 ? 7.324 3.061 -6.661 1.00 85.88 89 SER A C 1
ATOM 698 O O . SER A 1 89 ? 8.130 2.838 -5.761 1.00 85.88 89 SER A O 1
ATOM 700 N N . LEU A 1 90 ? 6.057 2.673 -6.630 1.00 86.50 90 LEU A N 1
ATOM 701 C CA . LEU A 1 90 ? 5.467 1.861 -5.582 1.00 86.50 90 LEU A CA 1
ATOM 702 C C . LEU A 1 90 ? 5.059 0.521 -6.181 1.00 86.50 90 LEU A C 1
ATOM 704 O O . LEU A 1 90 ? 4.592 0.456 -7.320 1.00 86.50 90 LEU A O 1
ATOM 708 N N . LEU A 1 91 ? 5.244 -0.542 -5.411 1.00 87.56 91 LEU A N 1
ATOM 709 C CA . LEU A 1 91 ? 4.779 -1.878 -5.737 1.00 87.56 91 LEU A CA 1
ATOM 710 C C . LEU A 1 91 ? 3.845 -2.349 -4.635 1.00 87.56 91 LEU A C 1
ATOM 712 O O . LEU A 1 91 ? 4.255 -2.482 -3.485 1.00 87.56 91 LEU A O 1
ATOM 716 N N . ILE A 1 92 ? 2.604 -2.626 -4.994 1.00 83.94 92 ILE A N 1
ATOM 717 C CA . ILE A 1 92 ? 1.584 -3.104 -4.074 1.00 83.94 92 ILE A CA 1
ATOM 718 C C . ILE A 1 92 ? 1.306 -4.557 -4.417 1.00 83.94 92 ILE A C 1
ATOM 720 O O . ILE A 1 92 ? 1.103 -4.892 -5.581 1.00 83.94 92 ILE A O 1
ATOM 724 N N . ASN A 1 93 ? 1.325 -5.413 -3.404 1.00 83.56 93 ASN A N 1
ATOM 725 C CA . ASN A 1 93 ? 1.072 -6.842 -3.528 1.00 83.56 93 ASN A CA 1
ATOM 726 C C . ASN A 1 93 ? -0.013 -7.241 -2.533 1.00 83.56 93 ASN A C 1
ATOM 728 O O . ASN A 1 93 ? 0.094 -6.906 -1.352 1.00 83.56 93 ASN A O 1
ATOM 732 N N . GLY A 1 94 ? -1.023 -7.985 -2.975 1.00 76.00 94 GLY A N 1
ATOM 733 C CA . GLY A 1 94 ? -2.058 -8.500 -2.081 1.00 76.00 94 GLY A CA 1
ATOM 734 C C . GLY A 1 94 ? -3.343 -8.868 -2.807 1.00 76.00 94 GLY A C 1
ATOM 735 O O . GLY A 1 94 ? -3.464 -8.687 -4.013 1.00 76.00 94 GLY A O 1
ATOM 736 N N . ALA A 1 95 ? -4.322 -9.359 -2.051 1.00 69.69 95 ALA A N 1
ATOM 737 C CA . ALA A 1 95 ? -5.611 -9.797 -2.595 1.00 69.69 95 ALA A CA 1
ATOM 738 C C . ALA A 1 95 ? -6.513 -8.643 -3.092 1.00 69.69 95 ALA A C 1
ATOM 740 O O . ALA A 1 95 ? -7.539 -8.893 -3.715 1.00 69.69 95 ALA A O 1
ATOM 741 N N . CYS A 1 96 ? -6.140 -7.384 -2.829 1.00 71.50 96 CYS A N 1
ATOM 742 C CA . CYS A 1 96 ? -6.976 -6.198 -3.074 1.00 71.50 96 CYS A CA 1
ATOM 743 C C . CYS A 1 96 ? -6.271 -5.082 -3.829 1.00 71.50 96 CYS A C 1
ATOM 745 O O . CYS A 1 96 ? -6.585 -3.906 -3.672 1.00 71.50 96 CYS A O 1
ATOM 747 N N . THR A 1 97 ? -5.277 -5.429 -4.629 1.00 78.56 97 THR A N 1
ATOM 748 C CA . THR A 1 97 ? -4.579 -4.468 -5.486 1.00 78.56 97 THR A CA 1
ATOM 749 C C . THR A 1 97 ? -5.528 -3.723 -6.427 1.00 78.56 97 THR A C 1
ATOM 751 O O . THR A 1 97 ? -5.296 -2.545 -6.681 1.00 78.56 97 THR A O 1
ATOM 754 N N . GLN A 1 98 ? -6.617 -4.364 -6.870 1.00 74.25 98 GLN A N 1
ATOM 755 C CA . GLN A 1 98 ? -7.654 -3.727 -7.687 1.00 74.25 98 GLN A CA 1
ATOM 756 C C . GLN A 1 98 ? -8.517 -2.744 -6.879 1.00 74.25 98 GLN A C 1
ATOM 758 O O . GLN A 1 98 ? -8.647 -1.591 -7.268 1.00 74.25 98 GLN A O 1
ATOM 763 N N . ASP A 1 99 ? -9.021 -3.150 -5.707 1.00 76.06 99 ASP A N 1
ATOM 764 C CA . ASP A 1 99 ? -9.808 -2.257 -4.839 1.00 76.06 99 ASP A CA 1
ATOM 765 C C . ASP A 1 99 ? -8.959 -1.051 -4.375 1.00 76.06 99 ASP A C 1
ATOM 767 O O . ASP A 1 99 ? -9.437 0.079 -4.286 1.00 76.06 99 ASP A O 1
ATOM 771 N N . PHE A 1 100 ? -7.657 -1.266 -4.143 1.00 76.50 100 PHE A N 1
ATOM 772 C CA . PHE A 1 100 ? -6.715 -0.182 -3.877 1.00 76.50 100 PHE A CA 1
ATOM 773 C C . PHE A 1 100 ? -6.607 0.785 -5.064 1.00 76.50 100 PHE A C 1
ATOM 775 O O . PHE A 1 100 ? -6.604 1.998 -4.866 1.00 76.50 100 PHE A O 1
ATOM 782 N N . GLN A 1 101 ? -6.494 0.269 -6.291 1.00 79.12 101 GLN A N 1
ATOM 783 C CA . GLN A 1 101 ? -6.400 1.090 -7.499 1.00 79.12 101 GLN A CA 1
ATOM 784 C C . GLN A 1 101 ? -7.660 1.930 -7.727 1.00 79.12 101 GLN A C 1
ATOM 786 O O . GLN A 1 101 ? -7.539 3.088 -8.119 1.00 79.12 101 GLN A O 1
ATOM 791 N N . ASP A 1 102 ? -8.836 1.346 -7.513 1.00 80.12 102 ASP A N 1
ATOM 792 C CA . ASP A 1 102 ? -10.102 1.940 -7.944 1.00 80.12 102 ASP A CA 1
ATOM 793 C C . ASP A 1 102 ? -10.712 2.870 -6.888 1.00 80.12 102 ASP A C 1
ATOM 795 O O . ASP A 1 102 ? -11.451 3.789 -7.236 1.00 80.12 102 ASP A O 1
ATOM 799 N N . GLU A 1 103 ? -10.385 2.672 -5.606 1.00 76.19 103 GLU A N 1
ATOM 800 C CA . GLU A 1 103 ? -11.024 3.410 -4.508 1.00 76.19 103 GLU A CA 1
ATOM 801 C C . GLU A 1 103 ? -10.029 4.181 -3.640 1.00 76.19 103 GLU A C 1
ATOM 803 O O . GLU A 1 103 ? -10.240 5.358 -3.348 1.00 76.19 103 GLU A O 1
ATOM 808 N N . ILE A 1 104 ? -8.915 3.557 -3.254 1.00 75.50 104 ILE A N 1
ATOM 809 C CA . ILE A 1 104 ? -7.926 4.202 -2.382 1.00 75.50 104 ILE A CA 1
ATOM 810 C C . ILE A 1 104 ? -7.071 5.204 -3.161 1.00 75.50 104 ILE A C 1
ATOM 812 O O . ILE A 1 104 ? -6.930 6.354 -2.749 1.00 75.50 104 ILE A O 1
ATOM 816 N N . LEU A 1 105 ? -6.471 4.779 -4.274 1.00 77.25 105 LEU A N 1
ATOM 817 C CA . LEU A 1 105 ? -5.518 5.593 -5.022 1.00 77.25 105 LEU A CA 1
ATOM 818 C C . LEU A 1 105 ? -6.125 6.919 -5.523 1.00 77.25 105 LEU A C 1
ATOM 820 O O . LEU A 1 105 ? -5.450 7.939 -5.378 1.00 77.25 105 LEU A O 1
ATOM 824 N N . PRO A 1 106 ? -7.368 6.969 -6.043 1.00 78.81 106 PRO A N 1
ATOM 825 C CA . PRO A 1 106 ? -7.998 8.225 -6.439 1.00 78.81 106 PRO A CA 1
ATOM 826 C C . PRO A 1 106 ? -8.221 9.171 -5.258 1.00 78.81 106 PRO A C 1
ATOM 828 O O . PRO A 1 106 ? -7.999 10.371 -5.393 1.00 78.81 106 PRO A O 1
ATOM 831 N N . GLU A 1 107 ? -8.603 8.649 -4.090 1.00 74.50 107 GLU A N 1
ATOM 832 C CA . GLU A 1 107 ? -8.782 9.456 -2.881 1.00 74.50 107 GLU A CA 1
ATOM 833 C C . GLU A 1 107 ? -7.437 9.976 -2.339 1.00 74.50 107 GLU A C 1
ATOM 835 O O . GLU A 1 107 ? -7.361 11.131 -1.921 1.00 74.50 107 GLU A O 1
ATOM 840 N N . ILE A 1 108 ? -6.345 9.199 -2.428 1.00 73.56 108 ILE A N 1
ATOM 841 C CA . ILE A 1 108 ? -4.998 9.714 -2.118 1.00 73.56 108 ILE A CA 1
ATOM 842 C C . ILE A 1 108 ? -4.625 10.837 -3.087 1.00 73.56 108 ILE A C 1
ATOM 844 O O . ILE A 1 108 ? -4.176 11.886 -2.645 1.00 73.56 108 ILE A O 1
ATOM 848 N N . ILE A 1 109 ? -4.824 10.645 -4.395 1.00 75.94 109 ILE A N 1
ATOM 849 C CA . ILE A 1 109 ? -4.517 11.668 -5.409 1.00 75.94 109 ILE A CA 1
ATOM 850 C C . ILE A 1 109 ? -5.315 12.945 -5.132 1.00 75.94 109 ILE A C 1
ATOM 852 O O . ILE A 1 109 ? -4.746 14.032 -5.103 1.00 75.94 109 ILE A O 1
ATOM 856 N N . LYS A 1 110 ? -6.608 12.815 -4.839 1.00 74.69 110 LYS A N 1
ATOM 857 C CA . LYS A 1 110 ? -7.471 13.936 -4.468 1.00 74.69 110 LYS A CA 1
ATOM 858 C C . LYS A 1 110 ? -6.980 14.653 -3.206 1.00 74.69 110 LYS A C 1
ATOM 860 O O . LYS A 1 110 ? -6.968 15.877 -3.193 1.00 74.69 110 LYS A O 1
ATOM 865 N N . ASN A 1 111 ? -6.517 13.928 -2.185 1.00 70.88 111 ASN A N 1
ATOM 866 C CA . ASN A 1 111 ? -5.905 14.509 -0.980 1.00 70.88 111 ASN A CA 1
ATOM 867 C C . ASN A 1 111 ? -4.501 15.087 -1.215 1.00 70.88 111 ASN A C 1
ATOM 869 O O . ASN A 1 111 ? -4.055 15.944 -0.465 1.00 70.88 111 ASN A O 1
ATOM 873 N N . MET A 1 112 ? -3.781 14.644 -2.244 1.00 70.81 112 MET A N 1
ATOM 874 C CA . MET A 1 112 ? -2.545 15.306 -2.670 1.00 70.81 112 MET A CA 1
ATOM 875 C C . MET A 1 112 ? -2.850 16.636 -3.378 1.00 70.81 112 MET A C 1
ATOM 877 O O . MET A 1 112 ? -2.040 17.559 -3.324 1.00 70.81 112 MET A O 1
ATOM 881 N N . GLU A 1 113 ? -4.003 16.729 -4.049 1.00 69.06 113 GLU A N 1
ATOM 882 C CA . GLU A 1 113 ? -4.478 17.919 -4.766 1.00 69.06 113 GLU A CA 1
ATOM 883 C C . GLU A 1 113 ? -5.265 18.898 -3.869 1.00 69.06 113 GLU A C 1
ATOM 885 O O . GLU A 1 113 ? -5.368 20.083 -4.193 1.00 69.06 113 GLU A O 1
ATOM 890 N N . GLN A 1 114 ? -5.804 18.436 -2.735 1.00 64.88 114 GLN A N 1
ATOM 891 C CA . GLN A 1 114 ? -6.635 19.203 -1.797 1.00 64.88 114 GLN A CA 1
ATOM 892 C C . GLN A 1 114 ? -6.031 19.194 -0.381 1.00 64.88 114 GLN A C 1
ATOM 894 O O . GLN A 1 114 ? -5.565 18.172 0.096 1.00 64.88 114 GLN A O 1
ATOM 899 N N . ASN A 1 115 ? -6.052 20.330 0.327 1.00 55.94 115 ASN A N 1
ATOM 900 C CA . ASN A 1 115 ? -5.526 20.439 1.700 1.00 55.94 115 ASN A CA 1
ATOM 901 C C . ASN A 1 115 ? -6.219 19.462 2.695 1.00 55.94 115 ASN A C 1
ATOM 903 O O . ASN A 1 115 ? -7.399 19.144 2.532 1.00 55.94 115 ASN A O 1
ATOM 907 N N . PRO A 1 116 ? -5.512 19.028 3.757 1.00 50.81 116 PRO A N 1
ATOM 908 C CA . PRO A 1 116 ? -5.699 17.749 4.439 1.00 50.81 116 PRO A CA 1
ATOM 909 C C . PRO A 1 116 ? -6.856 17.786 5.438 1.00 50.81 116 PRO A C 1
ATOM 911 O O . PRO A 1 116 ? -6.720 18.345 6.520 1.00 50.81 116 PRO A O 1
ATOM 914 N N . ASN A 1 117 ? -7.981 17.148 5.122 1.00 49.34 117 ASN A N 1
ATOM 915 C CA . ASN A 1 117 ? -9.061 16.935 6.091 1.00 49.34 117 ASN A CA 1
ATOM 916 C C . ASN A 1 117 ? -9.568 15.480 6.066 1.00 49.34 117 ASN A C 1
ATOM 918 O O . ASN A 1 117 ? -10.602 15.155 5.491 1.00 49.34 117 ASN A O 1
ATOM 922 N N . PHE A 1 118 ? -8.777 14.603 6.685 1.00 52.03 118 PHE A N 1
ATOM 923 C CA . PHE A 1 118 ? -9.112 13.621 7.736 1.00 52.03 118 PHE A CA 1
ATOM 924 C C . PHE A 1 118 ? -10.497 12.923 7.820 1.00 52.03 118 PHE A C 1
ATOM 926 O O . PHE A 1 118 ? -10.899 12.554 8.917 1.00 52.03 118 PHE A O 1
ATOM 933 N N . SER A 1 119 ? -11.290 12.720 6.756 1.00 56.12 119 SER A N 1
ATOM 934 C CA . SER A 1 119 ? -12.545 11.944 6.950 1.00 56.12 119 SER A CA 1
ATOM 935 C C . SER A 1 119 ? -13.035 11.026 5.831 1.00 56.12 119 SER A C 1
ATOM 937 O O . SER A 1 119 ? -13.755 10.069 6.134 1.00 56.12 119 SER A O 1
ATOM 939 N N . SER A 1 120 ? -12.670 11.248 4.564 1.00 58.00 120 SER A N 1
ATOM 940 C CA . SER A 1 120 ? -13.098 10.361 3.465 1.00 58.00 120 SER A CA 1
ATOM 941 C C . SER A 1 120 ? -12.143 9.188 3.251 1.00 58.00 120 SER A C 1
ATOM 943 O O . SER A 1 120 ? -12.598 8.054 3.098 1.00 58.00 120 SER A O 1
ATOM 945 N N . LEU A 1 121 ? -10.832 9.448 3.312 1.00 60.94 121 LEU A N 1
ATOM 946 C CA . LEU A 1 121 ? -9.783 8.462 3.045 1.00 60.94 121 LEU A CA 1
ATOM 947 C C . LEU A 1 121 ? -9.908 7.248 3.979 1.00 60.94 121 LEU A C 1
ATOM 949 O O . LEU A 1 121 ? -9.911 6.107 3.530 1.00 60.94 121 LEU A O 1
ATOM 953 N N . ASP A 1 122 ? -10.114 7.505 5.267 1.00 63.53 122 ASP A N 1
ATOM 954 C CA . ASP A 1 122 ? -10.164 6.500 6.330 1.00 63.53 122 ASP A CA 1
ATOM 955 C C . ASP A 1 122 ? -11.283 5.477 6.135 1.00 63.53 122 ASP A C 1
ATOM 957 O O . ASP A 1 122 ? -11.080 4.273 6.298 1.00 63.53 122 ASP A O 1
ATOM 961 N N . ARG A 1 123 ? -12.469 5.953 5.736 1.00 62.97 123 ARG A N 1
ATOM 962 C CA . ARG A 1 123 ? -13.637 5.099 5.486 1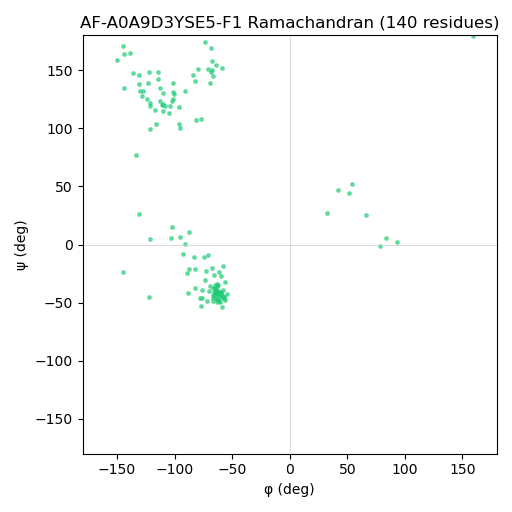.00 62.97 123 ARG A CA 1
ATOM 963 C C . ARG A 1 123 ? -13.444 4.246 4.241 1.00 62.97 123 ARG A C 1
ATOM 965 O O . ARG A 1 123 ? -13.802 3.071 4.256 1.00 62.97 123 ARG A O 1
ATOM 972 N N . THR A 1 124 ? -12.858 4.818 3.191 1.00 68.81 124 THR A N 1
ATOM 973 C CA . THR A 1 124 ? -12.553 4.092 1.954 1.00 68.81 124 THR A CA 1
ATOM 974 C C . THR A 1 124 ? -11.499 3.017 2.200 1.00 68.81 124 THR A C 1
ATOM 976 O O . THR A 1 124 ? -11.683 1.871 1.799 1.00 68.81 124 THR A O 1
ATOM 979 N N . TYR A 1 125 ? -10.434 3.340 2.940 1.00 67.50 125 TYR A N 1
ATOM 980 C CA . TYR A 1 125 ? -9.424 2.362 3.339 1.00 67.50 125 TYR A CA 1
ATOM 981 C C . TYR A 1 125 ? -10.021 1.239 4.178 1.00 67.50 125 TYR A C 1
ATOM 983 O O . TYR A 1 125 ? -9.798 0.073 3.869 1.00 67.50 125 TYR A O 1
ATOM 991 N N . ALA A 1 126 ? -10.800 1.569 5.206 1.00 64.06 126 ALA A N 1
ATOM 992 C CA . ALA A 1 126 ? -11.464 0.577 6.037 1.00 64.06 126 ALA A CA 1
ATOM 993 C C . ALA A 1 126 ? -12.352 -0.363 5.218 1.00 64.06 126 ALA A C 1
ATOM 995 O O . ALA A 1 126 ? -12.222 -1.574 5.340 1.00 64.06 126 ALA A O 1
ATOM 996 N N . ALA A 1 127 ? -13.186 0.181 4.329 1.00 69.56 127 ALA A N 1
ATOM 997 C CA . ALA A 1 127 ? -14.068 -0.610 3.477 1.00 69.56 127 ALA A CA 1
ATOM 998 C C . ALA A 1 127 ? -13.295 -1.508 2.497 1.00 69.56 127 ALA A C 1
ATOM 1000 O O . ALA A 1 127 ? -13.668 -2.664 2.286 1.00 69.56 127 ALA A O 1
ATOM 1001 N N . VAL A 1 128 ? -12.199 -1.010 1.912 1.00 70.38 128 VAL A N 1
ATOM 1002 C CA . VAL A 1 128 ? -11.317 -1.833 1.074 1.00 70.38 128 VAL A CA 1
ATOM 1003 C C . VAL A 1 128 ? -10.690 -2.941 1.911 1.00 70.38 128 VAL A C 1
ATOM 1005 O O . VAL A 1 128 ? -10.723 -4.097 1.503 1.00 70.38 128 VAL A O 1
ATOM 1008 N N . ILE A 1 129 ? -10.169 -2.624 3.097 1.00 64.88 129 ILE A N 1
ATOM 1009 C CA . ILE A 1 129 ? -9.512 -3.604 3.959 1.00 64.88 129 ILE A CA 1
ATOM 1010 C C . ILE A 1 129 ? -10.509 -4.641 4.470 1.00 64.88 129 ILE A C 1
ATOM 1012 O O . ILE A 1 129 ? -10.207 -5.824 4.382 1.00 64.88 129 ILE A O 1
ATOM 1016 N N . ASP A 1 130 ? -11.703 -4.258 4.909 1.00 66.94 130 ASP A N 1
ATOM 1017 C CA . ASP A 1 130 ? -12.753 -5.191 5.323 1.00 66.94 130 ASP A CA 1
ATOM 1018 C C . ASP A 1 130 ? -13.153 -6.127 4.175 1.00 66.94 130 ASP A C 1
ATOM 1020 O O . ASP A 1 130 ? -13.171 -7.346 4.360 1.00 66.94 130 ASP A O 1
ATOM 1024 N N . ARG A 1 131 ? -13.321 -5.610 2.950 1.00 70.81 131 ARG A N 1
ATOM 1025 C CA . ARG A 1 131 ? -13.533 -6.460 1.763 1.00 70.81 131 ARG A CA 1
ATOM 1026 C C . ARG A 1 131 ? -12.336 -7.361 1.472 1.00 70.81 131 ARG A C 1
ATOM 1028 O O . ARG A 1 131 ? -12.521 -8.508 1.068 1.00 70.81 131 ARG A O 1
ATOM 1035 N N . CYS A 1 132 ? -11.107 -6.909 1.728 1.00 66.06 132 CYS A N 1
ATOM 1036 C CA . CYS A 1 132 ? -9.937 -7.785 1.682 1.00 66.06 132 CYS A CA 1
ATOM 1037 C C . CYS A 1 132 ? -10.013 -8.907 2.695 1.00 66.06 132 CYS A C 1
ATOM 1039 O O . CYS A 1 132 ? -9.592 -10.027 2.395 1.00 66.06 132 CYS A O 1
ATOM 1041 N N . LEU A 1 133 ? -10.487 -8.616 3.907 1.00 61.66 133 LEU A N 1
ATOM 1042 C CA . LEU A 1 133 ? -10.663 -9.621 4.943 1.00 61.66 133 LEU A CA 1
ATOM 1043 C C . LEU A 1 133 ? -11.691 -10.651 4.501 1.00 61.66 133 LEU A C 1
ATOM 1045 O O . LEU A 1 133 ? -11.375 -11.837 4.575 1.00 61.66 133 LEU A O 1
ATOM 1049 N N . GLU A 1 134 ? -12.832 -10.215 3.974 1.00 62.62 134 GLU A N 1
ATOM 1050 C CA . GLU A 1 134 ? -13.875 -11.088 3.431 1.00 62.62 134 GLU A CA 1
ATOM 1051 C C . GLU A 1 134 ? -13.341 -11.969 2.296 1.00 62.62 134 GLU A C 1
ATOM 1053 O O . GLU A 1 134 ? -13.382 -13.194 2.419 1.00 62.62 134 GLU A O 1
ATOM 1058 N N . LYS A 1 135 ? -12.721 -11.375 1.263 1.00 62.31 135 LYS A N 1
ATOM 1059 C CA . LYS A 1 135 ? -12.133 -12.107 0.123 1.00 62.31 135 LYS A CA 1
ATOM 1060 C C . LYS A 1 135 ? -11.095 -13.137 0.577 1.00 62.31 135 LYS A C 1
ATOM 1062 O O . LYS A 1 135 ? -11.140 -14.294 0.163 1.00 62.31 135 LYS A O 1
ATOM 1067 N N . SER A 1 136 ? -10.212 -12.747 1.500 1.00 53.94 136 SER A N 1
ATOM 1068 C CA . SER A 1 136 ? -9.179 -13.635 2.053 1.00 53.94 136 SER A CA 1
ATOM 1069 C C . SER A 1 136 ? -9.738 -14.793 2.885 1.00 53.94 136 SER A C 1
ATOM 1071 O O . SER A 1 136 ? -9.034 -15.783 3.076 1.00 53.94 136 SER A O 1
ATOM 1073 N N . ILE A 1 137 ? -10.925 -14.636 3.482 1.00 51.12 137 ILE A N 1
ATOM 1074 C CA . ILE A 1 137 ? -11.597 -15.699 4.238 1.00 51.12 137 ILE A CA 1
ATOM 1075 C C . ILE A 1 137 ? -12.210 -16.691 3.252 1.00 51.12 137 ILE A C 1
ATOM 1077 O O . ILE A 1 137 ? -11.996 -17.888 3.408 1.00 51.12 137 ILE A O 1
ATOM 1081 N N . THR A 1 138 ? -12.893 -16.210 2.211 1.00 49.78 138 THR A N 1
ATOM 1082 C CA . THR A 1 138 ? -13.486 -17.066 1.169 1.00 49.78 138 THR A CA 1
ATOM 1083 C C . THR A 1 138 ? -12.455 -17.859 0.365 1.00 49.78 138 THR A C 1
ATOM 1085 O O . THR A 1 138 ? -12.708 -19.015 0.047 1.00 49.78 138 THR A O 1
ATOM 1088 N N . GLU A 1 139 ? -11.274 -17.300 0.086 1.00 47.44 139 GLU A N 1
ATOM 1089 C CA . GLU A 1 139 ? -10.216 -17.995 -0.670 1.00 47.44 139 GLU A CA 1
ATOM 1090 C C . GLU A 1 139 ? -9.470 -19.080 0.136 1.00 47.44 139 GLU A C 1
ATOM 1092 O O . GLU A 1 139 ? -8.726 -19.860 -0.448 1.00 47.44 139 GLU A O 1
ATOM 1097 N N . GLN A 1 140 ? -9.653 -19.163 1.462 1.00 38.69 140 GLN A N 1
ATOM 1098 C CA . GLN A 1 140 ? -9.065 -20.223 2.304 1.00 38.69 140 GLN A CA 1
ATOM 1099 C C . GLN A 1 140 ? -9.971 -21.455 2.475 1.00 38.69 140 GLN A C 1
ATOM 1101 O O . GLN A 1 140 ? -9.585 -22.390 3.175 1.00 38.69 140 GLN A O 1
ATOM 1106 N N . VAL A 1 141 ? -11.164 -21.460 1.869 1.00 33.94 141 VAL A N 1
ATOM 1107 C CA . VAL A 1 141 ? -12.147 -22.561 1.968 1.00 33.94 141 VAL A CA 1
ATOM 1108 C C . VAL A 1 141 ? -12.158 -23.444 0.706 1.00 33.94 141 VAL A C 1
ATOM 1110 O O . VAL A 1 141 ? -13.082 -24.228 0.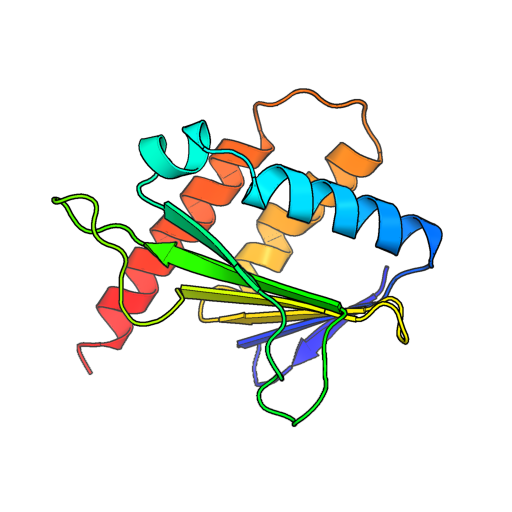516 1.00 33.94 141 VAL A O 1
ATOM 1113 N N . VAL A 1 142 ? -11.138 -23.345 -0.154 1.00 34.25 142 VAL A N 1
ATOM 1114 C CA . VAL A 1 142 ? -10.985 -24.181 -1.361 1.00 34.25 142 VAL A CA 1
ATOM 1115 C C . VAL A 1 142 ? -9.698 -24.987 -1.294 1.00 34.25 142 VAL A C 1
ATOM 1117 O O . VAL A 1 142 ? -8.642 -24.375 -1.016 1.00 34.25 142 VAL A O 1
#

pLDDT: mean 73.41, std 10.82, range [33.94, 87.94]